Protein AF-A0A3Q9RHY3-F1 (afdb_monomer_lite)

Radius of gyration: 11.53 Å; chains: 1; bounding box: 27×23×30 Å

Foldseek 3Di:
DDLVVLLVLLLVLLCVVPVCCCVVPVPVSVVLSVVLSCCPVVVDDPVPPDDSVVSSVSSNVVVVVVVVVD

pLDDT: mean 92.65, std 6.39, range [63.03, 98.19]

Organism: NCBI:txid228899

Secondary structure (DSSP, 8-state):
--HHHHHHHHHHHHHHHSTTHHHH-HHHHHHHHHHHHHHHHHHS-TTT---HHHHHHHHHHHHHHHHHT-

Structure (mmCIF, N/CA/C/O backbone):
data_AF-A0A3Q9RHY3-F1
#
_entry.id   AF-A0A3Q9RHY3-F1
#
loop_
_atom_site.group_PDB
_atom_site.id
_atom_site.type_symbol
_atom_site.label_atom_id
_atom_site.label_alt_id
_atom_site.label_comp_id
_atom_site.label_asym_id
_atom_site.label_entity_id
_atom_site.label_seq_id
_atom_site.pdbx_PDB_ins_code
_atom_site.Cartn_x
_atom_site.Cartn_y
_atom_site.Cartn_z
_atom_site.occupancy
_atom_site.B_iso_or_equiv
_atom_site.auth_seq_id
_atom_site.auth_comp_id
_atom_site.auth_asym_id
_atom_site.auth_atom_id
_atom_site.pdbx_PDB_model_num
ATOM 1 N N . MET A 1 1 ? 11.543 -6.599 -9.303 1.00 87.31 1 MET A N 1
ATOM 2 C CA . MET A 1 1 ? 10.799 -6.798 -8.034 1.00 87.31 1 MET A CA 1
ATOM 3 C C . MET A 1 1 ? 9.812 -7.952 -8.200 1.00 87.31 1 MET A C 1
ATOM 5 O O . MET A 1 1 ? 9.490 -8.265 -9.339 1.00 87.31 1 MET A O 1
ATOM 9 N N . THR A 1 2 ? 9.360 -8.618 -7.135 1.00 92.44 2 THR A N 1
ATOM 10 C CA . THR A 1 2 ? 8.312 -9.661 -7.221 1.00 92.44 2 THR A CA 1
ATOM 11 C C . THR A 1 2 ? 6.959 -9.101 -6.779 1.00 92.44 2 THR A C 1
ATOM 13 O O . THR A 1 2 ? 6.916 -8.089 -6.083 1.00 92.44 2 THR A O 1
ATOM 16 N N . LYS A 1 3 ? 5.853 -9.756 -7.165 1.00 94.00 3 LYS A N 1
ATOM 17 C CA . LYS A 1 3 ? 4.503 -9.385 -6.699 1.00 94.00 3 LYS A CA 1
ATOM 18 C C . LYS A 1 3 ? 4.386 -9.467 -5.177 1.00 94.00 3 LYS A C 1
ATOM 20 O O . LYS A 1 3 ? 3.913 -8.528 -4.558 1.00 94.00 3 LYS A O 1
ATOM 25 N N . GLU A 1 4 ? 4.912 -10.542 -4.595 1.00 95.12 4 GLU A N 1
ATOM 26 C CA . GLU A 1 4 ? 4.973 -10.742 -3.142 1.00 95.12 4 GLU A CA 1
ATOM 27 C C . GLU A 1 4 ? 5.708 -9.588 -2.448 1.00 95.12 4 GLU A C 1
ATOM 29 O O . GLU A 1 4 ? 5.185 -9.006 -1.504 1.00 95.12 4 GLU A O 1
ATOM 34 N N . ARG A 1 5 ? 6.856 -9.145 -2.987 1.00 95.25 5 ARG A N 1
ATOM 35 C 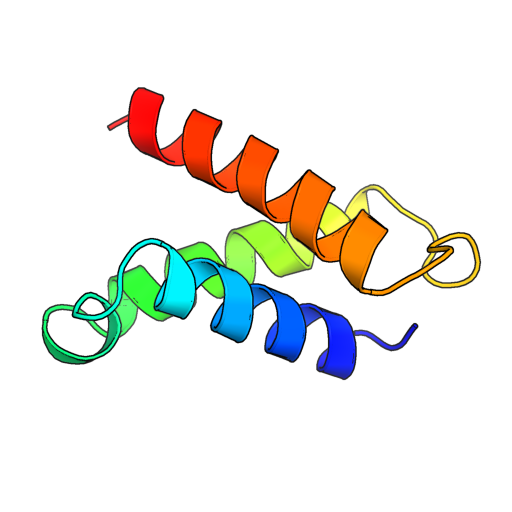CA . ARG A 1 5 ? 7.574 -8.005 -2.406 1.00 95.25 5 ARG A CA 1
ATOM 36 C C . ARG A 1 5 ? 6.787 -6.697 -2.515 1.00 95.25 5 ARG A C 1
ATOM 38 O O . ARG A 1 5 ? 6.884 -5.856 -1.634 1.00 95.25 5 ARG A O 1
ATOM 45 N N . ILE A 1 6 ? 6.000 -6.506 -3.572 1.00 95.56 6 ILE A N 1
ATOM 46 C CA . ILE A 1 6 ? 5.131 -5.326 -3.706 1.00 95.56 6 ILE A CA 1
ATOM 47 C C . ILE A 1 6 ? 4.008 -5.358 -2.671 1.00 95.56 6 ILE A C 1
ATOM 49 O O . ILE A 1 6 ? 3.704 -4.328 -2.079 1.00 95.56 6 ILE A O 1
ATOM 53 N N . GLU A 1 7 ? 3.408 -6.520 -2.424 1.00 97.00 7 GLU A N 1
ATOM 54 C CA . GLU A 1 7 ? 2.397 -6.672 -1.375 1.00 97.00 7 GLU A CA 1
ATOM 55 C C . GLU A 1 7 ? 2.981 -6.376 0.014 1.00 97.00 7 GLU A C 1
ATOM 57 O O . GLU A 1 7 ? 2.370 -5.638 0.785 1.00 97.00 7 GLU A O 1
ATOM 62 N N . GLU A 1 8 ? 4.195 -6.854 0.308 1.00 97.88 8 GLU A N 1
ATOM 63 C CA . GLU A 1 8 ? 4.917 -6.512 1.542 1.00 97.88 8 GLU A CA 1
ATOM 64 C C . GLU A 1 8 ? 5.170 -5.008 1.676 1.00 97.88 8 GLU A C 1
ATOM 66 O O . GLU A 1 8 ? 4.861 -4.422 2.712 1.00 97.88 8 GLU A O 1
ATOM 71 N N . LEU A 1 9 ? 5.670 -4.360 0.621 1.00 97.69 9 LEU A N 1
ATOM 72 C CA . LEU A 1 9 ? 5.902 -2.914 0.621 1.00 97.69 9 LEU A CA 1
ATOM 73 C C . LEU A 1 9 ? 4.599 -2.126 0.810 1.00 97.69 9 LEU A C 1
ATOM 75 O O . LEU A 1 9 ? 4.603 -1.104 1.495 1.00 97.69 9 LEU A O 1
ATOM 79 N N . ALA A 1 10 ? 3.486 -2.603 0.251 1.00 97.75 10 ALA A N 1
ATOM 80 C CA . ALA A 1 10 ? 2.178 -1.994 0.458 1.00 97.75 10 ALA A CA 1
ATOM 81 C C . ALA A 1 10 ? 1.717 -2.136 1.918 1.00 97.75 10 ALA A C 1
ATOM 83 O O . ALA A 1 10 ? 1.215 -1.166 2.483 1.00 97.75 10 ALA A O 1
ATOM 84 N N . MET A 1 11 ? 1.930 -3.294 2.558 1.00 98.00 11 MET A N 1
ATOM 85 C CA . MET A 1 11 ? 1.676 -3.461 3.997 1.00 98.00 11 MET A CA 1
ATOM 86 C C . MET A 1 11 ? 2.536 -2.508 4.832 1.00 98.00 11 MET A C 1
ATOM 88 O O . MET A 1 11 ? 2.001 -1.823 5.698 1.00 98.00 11 MET A O 1
ATOM 92 N N . GLU A 1 12 ? 3.838 -2.407 4.542 1.00 98.19 12 GLU A N 1
ATOM 93 C CA . GLU A 1 12 ? 4.744 -1.472 5.223 1.00 98.19 12 GLU A CA 1
ATOM 94 C C . GLU A 1 12 ? 4.236 -0.022 5.107 1.00 98.19 12 GLU A C 1
ATOM 96 O O . GLU A 1 12 ? 4.101 0.664 6.117 1.00 98.19 12 GLU A O 1
ATOM 101 N N . VAL A 1 13 ? 3.875 0.430 3.899 1.00 97.62 13 VAL A N 1
ATOM 102 C CA . VAL A 1 13 ? 3.375 1.797 3.657 1.00 97.62 13 VAL A CA 1
ATOM 103 C C . VAL A 1 13 ? 2.059 2.070 4.387 1.00 97.62 13 VAL A C 1
ATOM 105 O O . VAL A 1 13 ? 1.908 3.132 4.994 1.00 97.62 13 VAL A O 1
ATOM 108 N N . VAL A 1 14 ? 1.102 1.138 4.348 1.00 97.25 14 VAL A N 1
ATOM 109 C CA . VAL A 1 14 ? -0.193 1.322 5.021 1.00 97.25 14 VAL A CA 1
ATOM 110 C C . VAL A 1 14 ? -0.019 1.322 6.537 1.00 97.25 14 VAL A C 1
ATOM 112 O O . VAL A 1 14 ? -0.618 2.163 7.200 1.00 97.25 14 VAL A O 1
ATOM 115 N N . THR A 1 15 ? 0.827 0.451 7.090 1.00 97.19 15 THR A N 1
ATOM 116 C CA . THR A 1 15 ? 1.120 0.416 8.531 1.00 97.19 15 THR A CA 1
ATOM 117 C C . THR A 1 15 ? 1.877 1.661 8.994 1.00 97.19 15 THR A C 1
ATOM 119 O O . THR A 1 15 ? 1.578 2.196 10.056 1.00 97.19 15 THR A O 1
ATOM 122 N N . GLU A 1 16 ? 2.822 2.179 8.206 1.00 96.38 16 GLU A N 1
ATOM 123 C CA . GLU A 1 16 ? 3.508 3.442 8.514 1.00 96.38 16 GLU A CA 1
ATOM 124 C C . GLU A 1 16 ? 2.530 4.629 8.545 1.00 96.38 16 GLU A C 1
ATOM 126 O O . GLU A 1 16 ? 2.608 5.479 9.433 1.00 96.38 16 GLU A O 1
ATOM 131 N N . ALA A 1 17 ? 1.607 4.697 7.582 1.00 95.81 17 ALA A N 1
ATOM 132 C CA . ALA A 1 17 ? 0.672 5.812 7.449 1.00 95.81 17 ALA A CA 1
ATOM 133 C C . ALA A 1 17 ? -0.542 5.711 8.389 1.00 95.81 17 ALA A C 1
ATOM 135 O O . ALA A 1 17 ? -1.083 6.731 8.815 1.00 95.81 17 ALA A O 1
ATOM 136 N N . LEU A 1 18 ? -0.998 4.492 8.679 1.00 94.81 18 LEU A N 1
ATOM 137 C CA . LEU A 1 18 ? -2.217 4.184 9.426 1.00 94.81 18 LEU A CA 1
ATOM 138 C C . LEU A 1 18 ? -1.951 3.024 10.415 1.00 94.81 18 LEU A C 1
ATOM 140 O O . LEU A 1 18 ? -2.499 1.931 10.245 1.00 94.81 18 LEU A O 1
ATOM 144 N N . PRO A 1 19 ? -1.131 3.246 11.461 1.00 94.06 19 PRO A N 1
ATOM 145 C CA . PRO A 1 19 ? -0.568 2.185 12.310 1.00 94.06 19 PRO A CA 1
ATOM 146 C C . PRO A 1 19 ? -1.601 1.332 13.050 1.00 94.06 19 PRO A C 1
ATOM 148 O O . PRO A 1 19 ? -1.360 0.155 13.300 1.00 94.06 19 PRO A O 1
ATOM 151 N N . ASP A 1 20 ? -2.773 1.891 13.349 1.00 95.38 20 ASP A N 1
ATOM 152 C CA . ASP A 1 20 ? -3.840 1.177 14.056 1.00 95.38 20 ASP A CA 1
ATOM 153 C C . ASP A 1 20 ? -4.920 0.622 13.111 1.00 95.38 20 ASP A C 1
ATOM 155 O O . ASP A 1 20 ? -5.949 0.115 13.559 1.00 95.38 20 ASP A O 1
ATOM 159 N N . LEU A 1 21 ? -4.759 0.752 11.790 1.00 94.62 21 LEU A N 1
ATOM 160 C CA . LEU A 1 21 ? -5.814 0.360 10.857 1.00 94.62 21 LEU A CA 1
ATOM 161 C C . LEU A 1 21 ? -6.019 -1.150 10.816 1.00 94.62 21 LEU A C 1
ATOM 163 O O . LEU A 1 21 ? -7.162 -1.602 10.798 1.00 94.62 21 LEU A O 1
ATOM 167 N N . GLU A 1 22 ? -4.934 -1.923 10.808 1.00 95.81 22 GLU A N 1
ATOM 168 C CA . GLU A 1 22 ? -5.012 -3.384 10.744 1.00 95.81 22 GLU A CA 1
ATOM 169 C C . GLU A 1 22 ? -5.757 -3.957 11.956 1.00 95.81 22 GLU A C 1
ATOM 171 O O . GLU A 1 22 ? -6.619 -4.824 11.804 1.00 95.81 22 GLU A O 1
ATOM 176 N N . SER A 1 23 ? -5.488 -3.423 13.150 1.00 95.88 23 SER A N 1
ATOM 177 C CA . SER A 1 23 ? -6.125 -3.857 14.396 1.00 95.88 23 SER A CA 1
ATOM 178 C C . SER A 1 23 ? -7.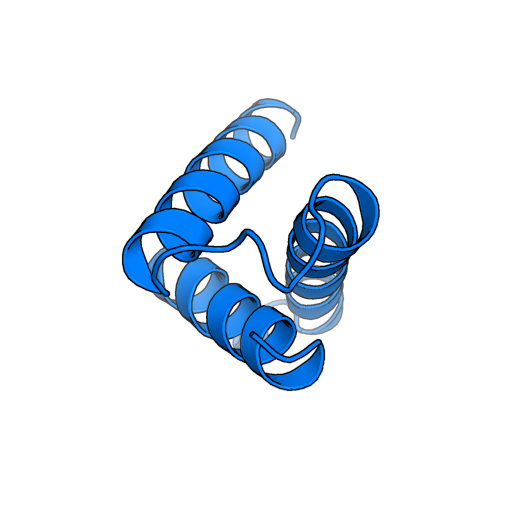575 -3.379 14.522 1.00 95.88 23 SER A C 1
ATOM 180 O O . SER A 1 23 ? -8.422 -4.131 15.005 1.00 95.88 23 SER A O 1
ATOM 182 N N . ASN A 1 24 ? -7.889 -2.163 14.063 1.00 95.81 24 ASN A N 1
ATOM 183 C CA . ASN A 1 24 ? -9.238 -1.595 14.158 1.00 95.81 24 ASN A CA 1
ATOM 184 C C . ASN A 1 24 ? -10.185 -2.095 13.059 1.00 95.81 24 ASN A C 1
ATOM 186 O O . ASN A 1 24 ? -11.382 -2.263 13.295 1.00 95.81 24 ASN A O 1
ATOM 190 N N . ASN A 1 25 ? -9.678 -2.295 11.842 1.00 96.06 25 ASN A N 1
ATOM 191 C CA . ASN A 1 25 ? -10.452 -2.763 10.700 1.00 96.06 25 ASN A CA 1
ATOM 192 C C . ASN A 1 25 ? -9.565 -3.507 9.691 1.00 96.06 25 ASN A C 1
ATOM 194 O O . ASN A 1 25 ? -9.225 -3.000 8.618 1.00 96.06 25 ASN A O 1
ATOM 198 N N . GLN A 1 26 ? -9.268 -4.761 10.019 1.00 96.12 26 GLN A N 1
ATOM 199 C CA . GLN A 1 26 ? -8.444 -5.655 9.209 1.00 96.12 26 GLN A CA 1
ATOM 200 C C . GLN A 1 26 ? -8.920 -5.775 7.748 1.00 96.12 26 GLN A C 1
ATOM 202 O O . GLN A 1 26 ? -8.114 -5.820 6.820 1.00 96.12 26 GLN A O 1
ATOM 207 N N . SER A 1 27 ? -10.239 -5.795 7.521 1.00 96.69 27 SER A N 1
ATOM 208 C CA . SER A 1 27 ? -10.802 -5.915 6.169 1.00 96.69 27 SER A CA 1
ATOM 209 C C . SER A 1 27 ? -10.497 -4.693 5.303 1.00 96.69 27 SER A C 1
ATOM 211 O O . SER A 1 27 ? -10.164 -4.824 4.125 1.00 96.69 27 SER A O 1
ATOM 213 N N . TYR A 1 28 ? -10.563 -3.505 5.905 1.00 94.69 28 TYR A N 1
ATOM 214 C CA . TYR A 1 28 ? -10.264 -2.259 5.223 1.00 94.69 28 TYR A CA 1
ATOM 215 C C . TYR A 1 28 ? -8.762 -2.107 4.987 1.00 94.69 28 TYR A C 1
ATOM 217 O O . TYR A 1 28 ? -8.361 -1.753 3.882 1.00 94.69 28 TYR A O 1
ATOM 225 N N . PHE A 1 29 ? -7.937 -2.485 5.969 1.00 96.75 29 PHE A N 1
ATOM 226 C CA . PHE A 1 29 ? -6.483 -2.552 5.824 1.00 96.75 29 PHE A CA 1
ATOM 227 C C . PHE A 1 29 ? -6.063 -3.385 4.604 1.00 96.75 29 PHE A C 1
ATOM 229 O O . PHE A 1 29 ? -5.426 -2.857 3.692 1.00 96.75 29 PHE A O 1
ATOM 236 N N . TYR A 1 30 ? -6.492 -4.651 4.516 1.00 96.94 30 TYR A N 1
ATOM 237 C CA . TYR A 1 30 ? -6.143 -5.494 3.366 1.00 96.94 30 TYR A CA 1
ATOM 238 C C . TYR A 1 30 ? -6.769 -5.008 2.055 1.00 96.94 30 TYR A C 1
ATOM 240 O O . TYR A 1 30 ? -6.201 -5.230 0.987 1.00 96.94 30 TYR A O 1
ATOM 248 N N . GLY A 1 31 ? -7.912 -4.316 2.115 1.00 96.50 31 GLY A N 1
ATOM 249 C CA . GLY A 1 31 ? -8.504 -3.650 0.957 1.00 96.50 31 GLY A CA 1
ATOM 250 C C . GLY A 1 31 ? -7.593 -2.566 0.375 1.00 96.50 31 GLY A C 1
ATOM 251 O O . GLY A 1 31 ? -7.387 -2.533 -0.839 1.00 96.50 31 GLY A O 1
ATOM 252 N N . ILE A 1 32 ? -7.008 -1.720 1.230 1.00 96.12 32 ILE A N 1
ATOM 253 C CA . ILE A 1 32 ? -6.047 -0.690 0.815 1.00 96.12 32 ILE A CA 1
ATOM 254 C C . ILE A 1 32 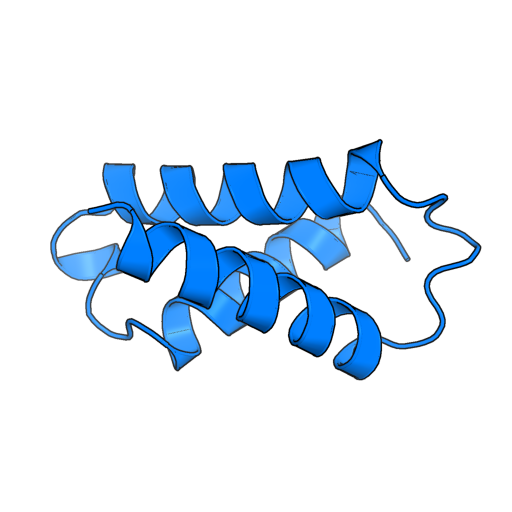? -4.768 -1.338 0.289 1.00 96.12 32 ILE A C 1
ATOM 256 O O . ILE A 1 32 ? -4.353 -1.021 -0.823 1.00 96.12 32 ILE A O 1
ATOM 260 N N . VAL A 1 33 ? -4.181 -2.274 1.044 1.00 97.38 33 VAL A N 1
ATOM 261 C CA . VAL A 1 33 ? -2.951 -2.984 0.649 1.00 97.38 33 VAL A CA 1
ATOM 262 C C . VAL A 1 33 ? -3.105 -3.598 -0.739 1.00 97.38 33 VAL A C 1
ATOM 264 O O . VAL A 1 33 ? -2.278 -3.352 -1.612 1.00 97.38 33 VAL A O 1
ATOM 267 N N . LYS A 1 34 ? -4.206 -4.324 -0.973 1.00 96.94 34 LYS A N 1
ATOM 268 C CA . LYS A 1 34 ? -4.497 -4.949 -2.266 1.00 96.94 34 LYS A CA 1
ATOM 269 C C . LYS A 1 34 ? -4.675 -3.927 -3.385 1.00 96.94 34 LYS A C 1
AT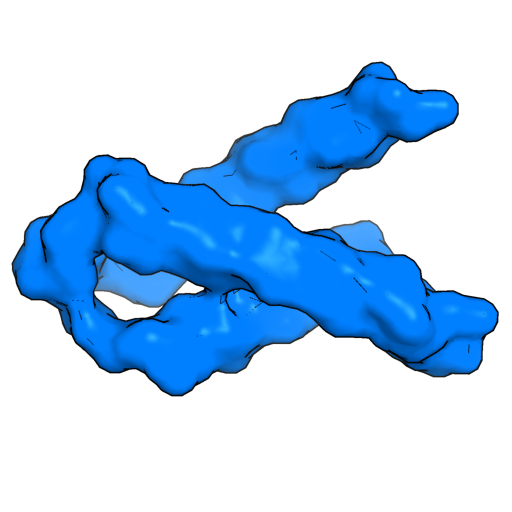OM 271 O O . LYS A 1 34 ? -4.287 -4.189 -4.518 1.00 96.94 34 LYS A O 1
ATOM 276 N N . LYS A 1 35 ? -5.297 -2.781 -3.099 1.00 95.75 35 LYS A N 1
ATOM 277 C CA . LYS A 1 35 ? -5.468 -1.727 -4.101 1.00 95.75 35 LYS A CA 1
ATOM 278 C C . LYS A 1 35 ? -4.116 -1.138 -4.499 1.00 95.75 35 LYS A C 1
ATOM 280 O O . LYS A 1 35 ? -3.831 -1.092 -5.687 1.00 95.75 35 LYS A O 1
ATOM 285 N N . LEU A 1 36 ? -3.285 -0.762 -3.526 1.00 95.88 36 LEU A N 1
ATOM 286 C CA . LEU A 1 36 ? -1.952 -0.204 -3.776 1.00 95.88 36 LEU A CA 1
ATOM 287 C C . LEU A 1 36 ? -1.046 -1.195 -4.514 1.00 95.88 36 LEU A C 1
ATOM 289 O O . LEU A 1 36 ? -0.383 -0.824 -5.480 1.00 95.88 36 LEU A O 1
ATOM 293 N N . SER A 1 37 ? -1.029 -2.464 -4.092 1.00 96.50 37 SER A N 1
ATOM 294 C CA . SER A 1 37 ? -0.200 -3.478 -4.744 1.00 96.50 37 SER A CA 1
ATOM 295 C C . SER A 1 37 ? -0.644 -3.737 -6.182 1.00 96.50 37 SER A C 1
ATOM 297 O O . SER A 1 37 ? 0.202 -3.789 -7.073 1.00 96.50 37 SER A O 1
ATOM 299 N N . ASN A 1 38 ? -1.954 -3.832 -6.428 1.00 95.19 38 ASN A N 1
ATOM 300 C CA . ASN A 1 38 ? -2.490 -4.012 -7.773 1.00 95.19 38 ASN A CA 1
ATOM 301 C C . ASN A 1 38 ? -2.181 -2.820 -8.679 1.00 95.19 38 ASN A C 1
ATOM 303 O O . ASN A 1 38 ? -1.731 -3.053 -9.791 1.00 95.19 38 ASN A O 1
ATOM 307 N N . THR A 1 39 ? -2.339 -1.575 -8.207 1.00 93.62 39 THR A N 1
ATOM 308 C CA . THR A 1 39 ? -1.968 -0.386 -8.994 1.00 93.62 39 THR A CA 1
ATOM 309 C C . THR A 1 39 ? -0.523 -0.489 -9.476 1.00 93.62 39 THR A C 1
ATOM 311 O O . THR A 1 39 ? -0.255 -0.380 -10.666 1.00 93.62 39 THR A O 1
ATOM 314 N N . ILE A 1 40 ? 0.419 -0.812 -8.584 1.00 93.94 40 ILE A N 1
ATOM 315 C CA . ILE A 1 40 ? 1.830 -0.942 -8.968 1.00 93.94 40 ILE A CA 1
ATOM 316 C C . ILE A 1 40 ? 2.065 -2.112 -9.935 1.00 93.94 40 ILE A C 1
ATOM 318 O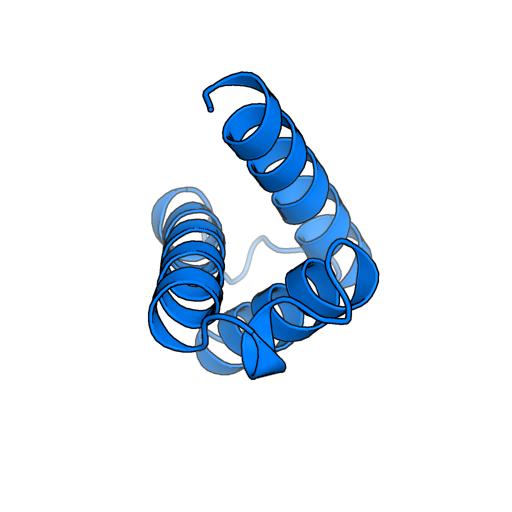 O . ILE A 1 40 ? 2.843 -1.977 -10.877 1.00 93.94 40 ILE A O 1
ATOM 322 N N . ILE A 1 41 ? 1.431 -3.264 -9.701 1.00 93.00 41 ILE A N 1
ATOM 323 C CA . ILE A 1 41 ? 1.593 -4.463 -10.539 1.00 93.00 41 ILE A CA 1
ATOM 324 C C . ILE A 1 41 ? 1.005 -4.260 -11.941 1.00 93.00 41 ILE A C 1
ATOM 326 O O . ILE A 1 41 ? 1.558 -4.794 -12.905 1.00 93.00 41 ILE A O 1
ATOM 330 N N . ASP A 1 42 ? -0.105 -3.533 -12.043 1.00 92.31 42 ASP A N 1
ATOM 331 C CA . ASP A 1 42 ? -0.847 -3.342 -13.286 1.00 92.31 42 ASP A CA 1
ATOM 332 C C . ASP A 1 42 ? -0.293 -2.160 -14.103 1.00 92.31 42 ASP A C 1
ATOM 334 O O . ASP A 1 42 ? -0.228 -2.250 -15.331 1.00 92.31 42 ASP A O 1
ATOM 338 N N . ASP A 1 43 ? 0.175 -1.091 -13.444 1.00 89.62 43 ASP A N 1
ATOM 339 C CA . ASP A 1 43 ? 0.677 0.119 -14.114 1.00 89.62 43 ASP A CA 1
ATOM 340 C C . ASP A 1 43 ? 2.161 0.031 -14.496 1.00 89.62 43 ASP A C 1
ATOM 342 O O . ASP A 1 43 ? 2.616 0.730 -15.410 1.00 89.62 43 ASP A O 1
ATOM 346 N N . TYR A 1 44 ? 2.938 -0.828 -13.826 1.00 86.56 44 TYR A N 1
ATOM 347 C CA . TYR A 1 44 ? 4.382 -0.917 -14.026 1.00 86.56 44 TYR A CA 1
ATOM 348 C C . TYR A 1 44 ? 4.854 -2.337 -14.311 1.00 86.56 44 TYR A C 1
ATOM 350 O O . TYR A 1 44 ? 4.533 -3.306 -13.624 1.00 86.56 44 TYR A O 1
ATOM 358 N N . ALA A 1 45 ? 5.751 -2.450 -15.289 1.00 82.31 45 ALA A N 1
ATOM 359 C CA . ALA A 1 45 ? 6.505 -3.674 -15.482 1.00 82.31 45 ALA A CA 1
ATOM 360 C C . ALA A 1 45 ? 7.474 -3.873 -14.297 1.00 82.31 45 ALA A C 1
ATOM 362 O O . ALA A 1 45 ? 8.260 -2.987 -13.944 1.00 82.31 45 ALA A O 1
ATOM 363 N N . LEU A 1 46 ? 7.399 -5.040 -13.651 1.00 79.38 46 LEU A N 1
ATOM 364 C CA . LEU A 1 46 ? 8.099 -5.330 -12.390 1.00 79.38 46 LEU A CA 1
ATOM 365 C C . LEU A 1 46 ? 9.633 -5.288 -12.485 1.00 79.38 46 LEU A C 1
ATOM 367 O O . LEU A 1 46 ? 10.326 -5.201 -11.465 1.00 79.38 46 LEU A O 1
ATOM 371 N N . ASP A 1 47 ? 10.158 -5.401 -13.698 1.00 78.31 47 ASP A N 1
ATOM 372 C CA . ASP A 1 47 ? 11.564 -5.291 -14.082 1.00 78.31 47 ASP A CA 1
ATOM 373 C C . ASP A 1 47 ? 12.040 -3.833 -14.224 1.00 78.31 47 ASP A C 1
ATOM 375 O O . ASP A 1 47 ? 13.237 -3.573 -14.125 1.00 78.31 47 ASP A O 1
ATOM 379 N N . VAL A 1 48 ? 11.119 -2.878 -14.387 1.00 80.12 48 VAL A N 1
ATOM 380 C CA . VAL A 1 48 ? 11.404 -1.435 -14.500 1.00 80.12 48 VAL A CA 1
ATOM 381 C C . VAL A 1 48 ? 11.379 -0.731 -13.134 1.00 80.12 48 VAL A C 1
ATOM 383 O O . VAL A 1 48 ? 11.931 0.363 -12.979 1.00 80.12 48 VAL A O 1
ATOM 386 N N . LEU A 1 49 ? 10.791 -1.364 -12.114 1.00 81.00 49 LEU A N 1
ATOM 387 C CA . LEU A 1 49 ? 10.768 -0.858 -10.739 1.00 81.00 49 LEU A CA 1
ATOM 388 C C . LEU A 1 49 ? 12.192 -0.790 -10.167 1.00 81.00 49 LEU A C 1
ATOM 390 O O . LEU A 1 49 ? 12.786 -1.804 -9.798 1.00 81.00 49 LEU A O 1
ATOM 394 N N . ARG A 1 50 ? 12.737 0.431 -10.109 1.00 78.06 50 ARG A N 1
ATOM 395 C CA . ARG A 1 50 ? 14.150 0.695 -9.793 1.00 78.06 50 ARG A CA 1
ATOM 396 C C . ARG A 1 50 ? 14.546 0.276 -8.380 1.00 78.06 50 ARG A C 1
ATOM 398 O O . ARG A 1 50 ? 15.537 -0.424 -8.206 1.00 78.06 50 ARG A O 1
ATOM 405 N N . THR A 1 51 ? 13.820 0.763 -7.376 1.00 90.62 51 THR A N 1
ATOM 406 C CA . THR A 1 51 ? 14.139 0.578 -5.953 1.00 90.62 51 THR A CA 1
ATOM 407 C C . THR A 1 51 ? 12.863 0.472 -5.127 1.00 90.62 51 THR A C 1
ATOM 409 O O . THR A 1 51 ? 11.814 0.980 -5.525 1.00 90.62 51 THR A O 1
ATOM 412 N N . GLU A 1 52 ? 12.959 -0.156 -3.956 1.00 94.69 52 GLU A N 1
ATOM 413 C CA . GLU A 1 52 ? 11.844 -0.244 -3.003 1.00 94.69 52 GLU A CA 1
ATOM 414 C C . GLU A 1 52 ? 11.383 1.140 -2.543 1.00 94.69 52 GLU A C 1
ATOM 416 O O . 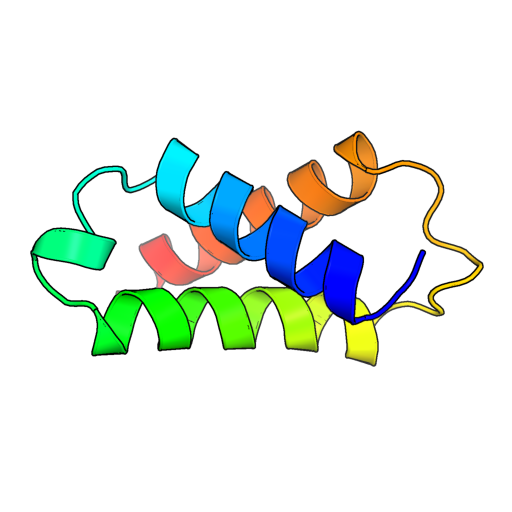GLU A 1 52 ? 10.190 1.410 -2.542 1.00 94.69 52 GLU A O 1
ATOM 421 N N . GLU A 1 53 ? 12.315 2.058 -2.265 1.00 94.19 53 GLU A N 1
ATOM 422 C CA . GLU A 1 53 ? 11.979 3.442 -1.901 1.00 94.19 53 GLU A CA 1
ATOM 423 C C . GLU A 1 53 ? 11.180 4.169 -2.987 1.00 94.19 53 GLU A C 1
ATOM 425 O O . GLU A 1 53 ? 10.258 4.922 -2.680 1.00 94.19 53 GLU A O 1
ATOM 430 N N . HIS A 1 54 ? 11.488 3.926 -4.266 1.00 92.38 54 HIS A N 1
ATOM 431 C CA . HIS A 1 54 ? 10.707 4.503 -5.357 1.00 92.38 54 HIS A CA 1
ATOM 432 C C . HIS A 1 54 ? 9.280 3.943 -5.383 1.00 92.38 54 HIS A C 1
ATOM 434 O O . HIS A 1 54 ? 8.329 4.705 -5.524 1.00 92.38 54 HIS A O 1
ATOM 440 N N . VAL A 1 55 ? 9.129 2.632 -5.193 1.00 94.12 55 VAL A N 1
ATOM 441 C CA . VAL A 1 55 ? 7.819 1.965 -5.143 1.00 94.12 55 VAL A CA 1
ATOM 442 C C . VAL A 1 55 ? 7.003 2.452 -3.945 1.00 94.12 55 VAL A C 1
ATOM 444 O O . VAL A 1 55 ? 5.846 2.828 -4.111 1.00 94.12 55 VAL A O 1
ATOM 447 N N . LYS A 1 56 ? 7.616 2.545 -2.757 1.00 96.19 56 LYS A N 1
ATOM 448 C CA . LYS A 1 56 ? 6.974 3.107 -1.562 1.00 96.19 56 LYS A CA 1
ATOM 449 C C . LYS A 1 56 ? 6.526 4.550 -1.783 1.00 96.19 56 LYS A C 1
ATOM 451 O O . LYS A 1 56 ? 5.453 4.927 -1.328 1.00 96.19 56 LYS A O 1
ATOM 456 N N . ALA A 1 57 ? 7.322 5.365 -2.478 1.00 94.88 57 ALA A N 1
ATOM 457 C CA . ALA A 1 57 ? 6.946 6.742 -2.789 1.00 94.88 57 ALA A CA 1
ATOM 458 C C . ALA A 1 57 ? 5.697 6.817 -3.685 1.00 94.88 57 ALA A C 1
ATOM 460 O O . ALA A 1 57 ? 4.815 7.620 -3.399 1.00 94.88 57 ALA A O 1
ATOM 461 N N . LEU A 1 58 ? 5.591 5.963 -4.710 1.00 94.00 58 LEU A N 1
ATOM 462 C CA . LEU A 1 58 ? 4.391 5.873 -5.555 1.00 94.00 58 LEU A CA 1
ATOM 463 C C . LEU A 1 58 ? 3.164 5.444 -4.738 1.00 94.00 58 LEU A C 1
ATOM 465 O O . LEU A 1 58 ? 2.142 6.119 -4.761 1.00 94.00 58 LEU A O 1
ATOM 469 N N . MET A 1 59 ? 3.301 4.397 -3.919 1.00 95.94 59 MET A N 1
ATOM 470 C CA . MET A 1 59 ? 2.213 3.920 -3.056 1.00 95.94 59 MET A CA 1
ATOM 471 C C . MET A 1 59 ? 1.737 4.974 -2.052 1.00 95.94 59 MET A C 1
ATOM 473 O O . MET A 1 59 ? 0.550 5.035 -1.745 1.00 95.94 59 MET A O 1
ATOM 477 N N . ARG A 1 60 ? 2.644 5.807 -1.524 1.00 96.44 60 ARG A N 1
ATOM 478 C CA . ARG A 1 60 ? 2.278 6.914 -0.626 1.00 96.44 60 ARG A CA 1
ATOM 479 C C . ARG A 1 60 ? 1.433 7.963 -1.350 1.00 96.44 60 ARG A C 1
ATOM 481 O O . ARG A 1 60 ? 0.457 8.424 -0.770 1.00 96.44 60 ARG A O 1
ATOM 488 N N . ILE A 1 61 ? 1.755 8.289 -2.606 1.00 94.12 61 ILE A N 1
ATOM 489 C CA . ILE A 1 61 ? 0.946 9.206 -3.429 1.00 94.12 61 ILE A CA 1
ATOM 490 C C . ILE A 1 61 ? -0.464 8.631 -3.615 1.00 94.12 61 ILE A C 1
ATOM 492 O O . ILE A 1 61 ? -1.444 9.301 -3.290 1.00 94.12 61 ILE A O 1
ATOM 496 N N . ASP A 1 62 ? -0.568 7.371 -4.039 1.00 93.75 62 ASP A N 1
ATOM 497 C CA . ASP A 1 62 ? -1.858 6.700 -4.241 1.00 93.75 62 ASP A CA 1
ATOM 498 C C . ASP A 1 62 ? -2.678 6.616 -2.943 1.00 93.75 62 ASP A C 1
ATOM 500 O O . ASP A 1 62 ? -3.901 6.785 -2.947 1.00 93.75 62 ASP A O 1
ATOM 504 N N . LEU A 1 63 ? -2.013 6.367 -1.809 1.00 95.06 63 LEU A N 1
ATOM 505 C CA . LEU A 1 63 ? -2.645 6.318 -0.493 1.00 95.06 63 LEU A CA 1
ATOM 506 C C . LEU A 1 63 ? -3.165 7.694 -0.055 1.00 95.06 63 LEU A C 1
ATOM 508 O O . LEU A 1 63 ? -4.277 7.785 0.467 1.00 95.06 63 LEU A O 1
ATOM 512 N N . GLU A 1 64 ? -2.405 8.765 -0.284 1.00 93.75 64 GLU A N 1
ATOM 513 C CA . GLU A 1 64 ? -2.854 10.134 -0.014 1.00 93.75 64 GLU A CA 1
ATOM 514 C C . GLU A 1 64 ? -4.070 10.515 -0.869 1.00 93.75 64 GLU A C 1
ATOM 516 O O . GLU A 1 64 ? -4.992 11.172 -0.382 1.00 93.75 64 GLU A O 1
ATOM 521 N N . GLU A 1 65 ? -4.097 10.118 -2.142 1.00 91.06 65 GLU A N 1
ATOM 522 C CA . GLU A 1 65 ? -5.249 10.344 -3.022 1.00 91.06 65 GLU A CA 1
ATOM 523 C C . GLU A 1 65 ? -6.482 9.568 -2.556 1.00 91.06 65 GLU A C 1
ATOM 525 O O . GLU A 1 65 ? -7.580 10.125 -2.477 1.00 91.06 65 GLU A O 1
ATOM 530 N N . LEU A 1 66 ? -6.292 8.306 -2.164 1.00 88.44 66 LEU A N 1
ATOM 531 C CA . LEU A 1 66 ? -7.320 7.480 -1.536 1.00 88.44 66 LEU A CA 1
ATOM 532 C C . LEU A 1 66 ? -7.913 8.159 -0.300 1.00 88.44 66 LEU A C 1
ATOM 534 O O . LEU A 1 66 ? -9.134 8.250 -0.189 1.00 88.44 66 LEU A O 1
ATOM 538 N N . GLN A 1 67 ? -7.070 8.677 0.593 1.00 86.12 67 GLN A N 1
ATOM 539 C CA . GLN A 1 67 ? -7.509 9.360 1.811 1.00 86.12 67 GLN A CA 1
ATOM 540 C C . GLN A 1 67 ? -8.284 10.651 1.529 1.00 86.12 67 GLN A C 1
ATOM 542 O O . GLN A 1 67 ? -9.221 10.959 2.257 1.00 86.12 67 GLN A O 1
ATOM 547 N N . LYS A 1 68 ? -7.935 11.391 0.469 1.00 87.19 68 LYS A N 1
ATOM 548 C CA . LYS A 1 68 ? -8.666 12.601 0.045 1.00 87.19 68 LYS A CA 1
ATOM 549 C C . LYS A 1 68 ? -10.033 12.297 -0.575 1.00 87.19 68 LYS A C 1
ATOM 551 O O . LYS A 1 68 ? -10.854 13.202 -0.687 1.00 87.19 68 LYS A O 1
ATOM 556 N N . SER A 1 69 ? -10.251 11.063 -1.031 1.00 77.00 69 SER A N 1
ATOM 557 C CA . SER A 1 69 ? -11.498 10.625 -1.674 1.00 77.00 69 SER A CA 1
ATOM 558 C C . SER A 1 69 ? -12.550 10.057 -0.709 1.00 77.00 69 SER A C 1
ATOM 560 O O . SER A 1 69 ? -13.644 9.705 -1.154 1.00 77.00 69 SER A O 1
ATOM 562 N N . LEU A 1 70 ? -12.215 9.962 0.583 1.00 63.03 70 LEU A N 1
ATOM 563 C CA . LEU A 1 70 ? -13.081 9.515 1.681 1.00 63.03 70 LEU A CA 1
ATOM 564 C C . LEU A 1 70 ? -13.729 10.708 2.391 1.00 63.03 70 LEU A C 1
ATOM 566 O O . LEU A 1 70 ? -14.889 10.543 2.829 1.00 63.03 70 LEU A O 1
#

Sequence (70 aa):
MTKERIEELAMEVVTEALPDLESNNQSYFYGIVKKLSNTIIDDYALDVLRTEEHVKALMRIDLEELQKSL